Protein AF-A0A317JIW5-F1 (afdb_monomer_lite)

Structure (mmCIF, N/CA/C/O backbone):
data_AF-A0A317JIW5-F1
#
_entry.id   AF-A0A317JIW5-F1
#
loop_
_atom_site.group_PDB
_atom_site.id
_atom_site.type_symbol
_atom_site.label_atom_id
_atom_site.label_alt_id
_atom_site.label_comp_id
_atom_site.label_asym_id
_atom_site.label_entity_id
_atom_site.label_seq_id
_atom_site.pdbx_PDB_ins_code
_atom_site.Cartn_x
_atom_site.Cartn_y
_atom_site.Cartn_z
_atom_site.occupancy
_atom_site.B_iso_or_equiv
_atom_site.auth_seq_id
_atom_site.auth_comp_id
_atom_site.auth_asym_id
_atom_site.auth_atom_id
_atom_site.pdbx_PDB_model_num
ATOM 1 N N . MET A 1 1 ? 3.081 8.476 19.797 1.00 43.31 1 MET A N 1
ATOM 2 C CA . MET A 1 1 ? 2.822 9.806 20.378 1.00 43.31 1 MET A CA 1
ATOM 3 C C . MET A 1 1 ? 1.475 10.256 19.837 1.00 43.31 1 MET A C 1
ATOM 5 O O . MET A 1 1 ? 1.373 10.489 18.643 1.00 43.31 1 MET A O 1
ATOM 9 N N . TYR A 1 2 ? 0.431 10.211 20.663 1.00 56.19 2 TYR A N 1
ATOM 10 C CA . TYR A 1 2 ? -0.899 10.713 20.313 1.00 56.19 2 TYR A CA 1
ATOM 11 C C . TYR A 1 2 ? -0.943 12.172 20.753 1.00 56.19 2 TYR A C 1
ATOM 13 O O . TYR A 1 2 ? -0.775 12.444 21.941 1.00 56.19 2 TYR A O 1
ATOM 21 N N . ILE A 1 3 ? -1.082 13.093 19.804 1.00 72.81 3 ILE A N 1
ATOM 22 C CA . ILE A 1 3 ? -1.334 14.498 20.114 1.00 72.81 3 ILE A CA 1
ATOM 23 C C . ILE A 1 3 ? -2.855 14.643 20.078 1.00 72.81 3 ILE A C 1
ATOM 25 O O . ILE A 1 3 ? -3.438 14.460 19.008 1.00 72.81 3 ILE A O 1
ATOM 29 N N . PRO A 1 4 ? -3.517 14.869 21.224 1.00 80.25 4 PRO A N 1
ATOM 30 C CA . PRO A 1 4 ? -4.951 15.100 21.224 1.00 80.25 4 PRO A CA 1
ATOM 31 C C . PRO A 1 4 ? -5.259 16.359 20.413 1.00 80.25 4 PRO A C 1
ATOM 33 O O . PRO A 1 4 ? -4.516 17.339 20.482 1.00 80.25 4 PRO A O 1
ATOM 36 N N . LEU A 1 5 ? -6.364 16.328 19.664 1.00 84.31 5 LEU A N 1
ATOM 37 C CA . LEU A 1 5 ? -6.893 17.530 19.025 1.00 84.31 5 LEU A CA 1
ATOM 38 C C . LEU A 1 5 ? -7.157 18.588 20.098 1.00 84.31 5 LEU A C 1
ATOM 40 O O . LEU A 1 5 ? -7.674 18.290 21.178 1.00 84.31 5 LEU A O 1
ATOM 44 N N . SER A 1 6 ? -6.823 19.833 19.789 1.00 91.94 6 SER A N 1
ATOM 45 C CA . SER A 1 6 ? -7.197 20.968 20.620 1.00 91.94 6 SER A CA 1
ATOM 46 C C . SER A 1 6 ? -8.722 21.114 20.685 1.00 91.94 6 SER A C 1
ATOM 48 O O . SER A 1 6 ? -9.476 20.631 19.828 1.00 91.94 6 SER A O 1
ATOM 50 N N . ALA A 1 7 ? -9.204 21.834 21.699 1.00 89.06 7 ALA A N 1
ATOM 51 C CA . ALA A 1 7 ? -10.627 22.146 21.821 1.00 89.06 7 ALA A CA 1
ATOM 52 C C . ALA A 1 7 ? -11.162 22.895 20.581 1.00 89.06 7 ALA A C 1
ATOM 54 O O . ALA A 1 7 ? -12.276 22.625 20.133 1.00 89.06 7 ALA A O 1
ATOM 55 N N . GLY A 1 8 ? -10.350 23.779 19.984 1.00 93.44 8 GLY A N 1
ATOM 56 C CA . GLY A 1 8 ? -10.709 24.525 18.774 1.00 93.44 8 GLY A CA 1
ATOM 57 C C . GLY A 1 8 ? -10.847 23.641 17.531 1.00 93.44 8 GLY A C 1
ATOM 58 O O . GLY A 1 8 ? -11.817 23.768 16.783 1.00 93.44 8 GLY A O 1
ATOM 59 N N . GLU A 1 9 ? -9.931 22.690 17.334 1.00 91.81 9 GLU A N 1
ATOM 60 C CA . GLU A 1 9 ? -10.016 21.720 16.231 1.00 91.81 9 GLU A CA 1
ATOM 61 C C . GLU A 1 9 ? -11.232 20.801 16.387 1.00 91.81 9 GLU A C 1
ATOM 63 O O . GLU A 1 9 ? -11.950 20.543 15.420 1.00 91.81 9 GLU A O 1
ATOM 68 N N . THR A 1 10 ? -11.514 20.369 17.618 1.00 91.38 10 THR A N 1
ATOM 69 C CA . THR A 1 10 ? -12.685 19.537 17.929 1.00 91.38 10 THR A CA 1
ATOM 70 C C . THR A 1 10 ? -13.992 20.279 17.632 1.00 91.38 10 THR A C 1
ATOM 72 O O . THR A 1 10 ? -14.891 19.723 16.998 1.00 91.38 10 THR A O 1
ATOM 75 N N . ALA A 1 11 ? -14.092 21.550 18.036 1.00 94.56 11 ALA A N 1
ATOM 76 C CA . ALA A 1 11 ? -15.253 22.390 17.746 1.00 94.56 11 ALA A CA 1
ATOM 77 C C . ALA A 1 11 ? -15.445 22.599 16.235 1.00 94.56 11 ALA A C 1
ATOM 79 O O . ALA A 1 11 ? -16.562 22.482 15.733 1.00 94.56 11 ALA A O 1
ATOM 80 N N . THR A 1 12 ? -14.351 22.829 15.502 1.00 95.50 12 THR A N 1
ATOM 81 C CA . THR A 1 12 ? -14.365 22.992 14.040 1.00 95.50 12 THR A CA 1
ATOM 82 C C . THR A 1 12 ? -14.863 21.727 13.339 1.00 95.50 12 THR A C 1
ATOM 84 O O . THR A 1 12 ? -15.729 21.798 12.466 1.00 95.50 12 THR A O 1
ATOM 87 N N . LEU A 1 13 ? 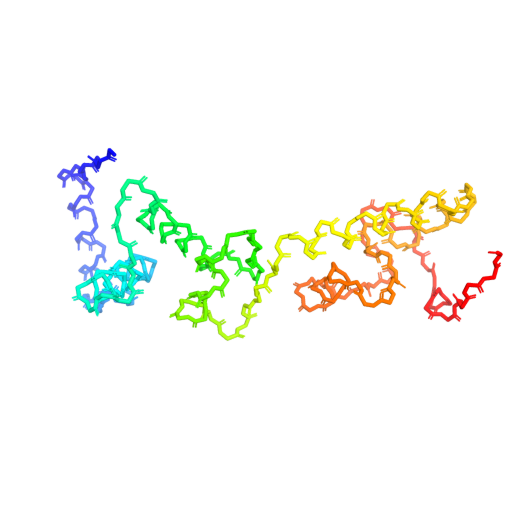-14.363 20.554 13.743 1.00 93.50 13 LEU A N 1
ATOM 88 C CA . LEU A 1 13 ? -14.778 19.274 13.169 1.00 93.50 13 LEU A CA 1
ATOM 89 C C . LEU A 1 13 ? -16.264 18.992 13.428 1.00 93.50 13 LEU A C 1
ATOM 91 O O . LEU A 1 13 ? -16.976 18.569 12.518 1.00 93.50 13 LEU A O 1
ATOM 95 N N . LYS A 1 14 ? -16.739 19.267 14.650 1.00 94.12 14 LYS A N 1
ATOM 96 C CA . LYS A 1 14 ? -18.152 19.118 15.020 1.00 94.12 14 LYS A CA 1
ATOM 97 C C . LYS A 1 14 ? -19.052 20.035 14.195 1.00 94.12 14 LYS A C 1
ATOM 99 O O . LYS A 1 14 ? -20.049 19.563 13.656 1.00 94.12 14 LYS A O 1
ATOM 104 N N . ALA A 1 15 ? -18.684 21.308 14.055 1.00 96.31 15 ALA A N 1
ATOM 105 C CA . ALA A 1 15 ? -19.442 22.264 13.252 1.00 96.31 15 ALA A CA 1
ATOM 106 C C . ALA A 1 15 ? -19.529 21.826 11.781 1.00 96.31 15 ALA A C 1
ATOM 108 O O . ALA A 1 15 ? -20.600 21.893 11.182 1.00 96.31 15 ALA A O 1
ATOM 109 N N . LYS A 1 16 ? -18.429 21.306 11.217 1.00 95.88 16 LYS A N 1
ATOM 110 C CA . LYS A 1 16 ? -18.414 20.755 9.855 1.00 95.88 16 LYS A CA 1
ATOM 111 C C . LYS A 1 16 ? -19.373 19.568 9.706 1.00 95.88 16 LYS A C 1
ATOM 113 O O . LYS A 1 16 ? -20.169 19.543 8.775 1.00 95.88 16 LYS A O 1
ATOM 118 N N . TRP A 1 17 ? -19.327 18.612 10.634 1.00 96.50 17 TRP A N 1
ATOM 119 C CA . TRP A 1 17 ? -20.223 17.451 10.628 1.00 96.50 17 TRP A CA 1
ATOM 120 C C . TRP A 1 17 ? -21.704 17.846 10.729 1.00 96.50 17 TRP A C 1
ATOM 122 O O . TRP A 1 17 ? -22.548 17.294 10.024 1.00 96.50 17 TRP A O 1
ATOM 132 N N . GLU A 1 18 ? -22.027 18.824 11.577 1.00 96.94 18 GLU A N 1
ATOM 133 C CA . GLU A 1 18 ? -23.391 19.346 11.716 1.00 96.94 18 GLU A CA 1
ATOM 134 C C . GLU A 1 18 ? -23.863 20.066 10.446 1.00 96.94 18 GLU A C 1
ATOM 136 O O . GLU A 1 18 ? -24.995 19.844 10.017 1.00 96.94 18 GLU A O 1
ATOM 141 N N . ALA A 1 19 ? -22.997 20.867 9.816 1.00 96.88 19 ALA A N 1
ATOM 142 C CA . ALA A 1 19 ? -23.300 21.578 8.573 1.00 96.88 19 ALA A CA 1
ATOM 143 C C . ALA A 1 19 ? -23.552 20.635 7.382 1.00 96.88 19 ALA A C 1
ATOM 145 O O . ALA A 1 19 ? -24.367 20.947 6.518 1.00 96.88 19 ALA A O 1
ATOM 146 N N . GLU A 1 20 ? -22.905 19.467 7.351 1.00 95.50 20 GLU A N 1
ATOM 147 C CA . GLU A 1 20 ? -23.125 18.422 6.338 1.00 95.50 20 GLU A CA 1
ATOM 148 C C . GLU A 1 20 ? -24.390 17.576 6.597 1.00 95.50 20 GLU A C 1
ATOM 150 O O . GLU A 1 20 ? -24.661 16.623 5.868 1.00 95.50 20 GLU A O 1
ATOM 155 N N . GLY A 1 21 ? -25.185 17.906 7.622 1.00 96.50 21 GLY A N 1
ATOM 156 C CA . GLY A 1 21 ? -26.428 17.196 7.935 1.00 96.50 21 GLY A CA 1
ATOM 157 C C . GLY A 1 21 ? -26.230 15.946 8.791 1.00 96.50 21 GLY A C 1
ATOM 158 O O . GLY A 1 21 ? -27.083 15.063 8.785 1.00 96.50 21 GLY A O 1
ATOM 159 N N . ARG A 1 22 ? -25.128 15.878 9.550 1.00 95.50 22 ARG A N 1
ATOM 160 C CA . ARG A 1 22 ? -24.779 14.751 10.432 1.00 95.50 22 ARG A CA 1
ATOM 161 C C . ARG A 1 22 ? -24.696 13.405 9.693 1.00 95.50 22 ARG A C 1
ATOM 163 O O . ARG A 1 22 ? -25.347 12.444 10.113 1.00 95.50 22 ARG A O 1
ATOM 170 N N . PRO A 1 23 ? -23.897 13.310 8.613 1.00 96.44 23 PRO A N 1
ATOM 171 C CA . PRO A 1 23 ? -23.709 12.054 7.898 1.00 96.44 23 PRO A CA 1
ATOM 172 C C . PRO A 1 23 ? -23.125 10.974 8.816 1.00 96.44 23 PRO A C 1
ATOM 174 O O . PRO A 1 23 ? -22.530 11.268 9.860 1.00 96.44 23 PRO A O 1
ATOM 177 N N . ASP A 1 24 ? -23.273 9.708 8.425 1.00 95.38 24 ASP A N 1
ATOM 178 C CA . ASP A 1 24 ? -22.652 8.615 9.167 1.00 95.38 24 ASP A CA 1
ATOM 179 C C . ASP A 1 24 ? -21.113 8.744 9.176 1.00 95.38 24 ASP A C 1
ATOM 181 O O . ASP A 1 24 ? -20.502 9.441 8.359 1.00 95.38 24 ASP A O 1
ATOM 185 N N . PHE A 1 25 ? -20.456 8.059 10.115 1.00 91.81 25 PHE A N 1
ATOM 186 C CA . PHE A 1 25 ? -19.004 8.168 10.284 1.00 91.81 25 PHE A CA 1
ATOM 187 C C . PHE A 1 25 ? -18.216 7.743 9.037 1.00 91.81 25 PHE A C 1
ATOM 189 O O . PHE A 1 25 ? -17.165 8.313 8.739 1.00 91.81 25 PHE A O 1
ATOM 196 N N . LYS A 1 26 ? -18.723 6.758 8.285 1.00 94.25 26 LYS A N 1
ATOM 197 C CA . LYS A 1 26 ? -18.076 6.272 7.066 1.00 94.25 26 LYS A CA 1
ATOM 198 C C . LYS A 1 26 ? -18.138 7.335 5.975 1.00 94.25 26 LYS A C 1
ATOM 200 O O . LYS A 1 26 ? -17.141 7.511 5.289 1.00 94.25 26 LYS A O 1
ATOM 205 N N . GLN A 1 27 ? -19.260 8.025 5.817 1.00 95.12 27 GLN A N 1
ATOM 206 C CA . GLN A 1 27 ? -19.440 9.094 4.840 1.00 95.12 27 GLN A CA 1
ATOM 207 C C . GLN A 1 27 ? -18.623 10.333 5.214 1.00 95.12 27 GLN A C 1
ATOM 209 O O . GLN A 1 27 ? -17.892 10.854 4.373 1.00 95.12 27 GLN A O 1
ATOM 214 N N . PHE A 1 28 ? -18.684 10.742 6.484 1.00 95.88 28 PHE A N 1
ATOM 215 C CA . PHE A 1 28 ? -18.002 11.932 6.990 1.00 95.88 28 PHE A CA 1
ATOM 216 C C . PHE A 1 28 ? -16.473 11.796 6.996 1.00 95.88 28 PHE A C 1
ATOM 218 O O . PHE A 1 28 ? -15.743 12.704 6.603 1.00 95.88 28 PHE A O 1
ATOM 225 N N . ALA A 1 29 ? -15.972 10.652 7.467 1.00 94.50 29 ALA A N 1
ATOM 226 C CA . ALA A 1 29 ? -14.563 10.446 7.776 1.00 94.50 29 ALA A CA 1
ATOM 227 C C . ALA A 1 29 ? -14.054 9.121 7.192 1.00 94.50 29 ALA A C 1
ATOM 229 O O . ALA A 1 29 ? -13.525 8.267 7.903 1.00 94.50 29 ALA A O 1
ATOM 230 N N . GLN A 1 30 ? -14.182 8.960 5.871 1.00 94.44 30 GLN A N 1
ATOM 231 C CA . GLN A 1 30 ? -13.864 7.723 5.139 1.00 94.44 30 GLN A CA 1
ATOM 232 C C . GLN A 1 30 ? -12.507 7.108 5.509 1.00 94.44 30 GLN A C 1
ATOM 234 O O . GLN A 1 30 ? -12.424 5.905 5.768 1.00 94.44 30 GLN A O 1
ATOM 239 N N . TYR A 1 31 ? -11.450 7.923 5.574 1.00 95.50 31 TYR A N 1
ATOM 240 C CA . TYR A 1 31 ? -10.113 7.444 5.930 1.00 95.50 31 TYR A CA 1
ATOM 241 C C . TYR A 1 31 ? -10.005 7.038 7.406 1.00 95.50 31 TYR A C 1
ATOM 243 O O . TYR A 1 31 ? -9.461 5.979 7.708 1.00 95.50 31 TYR A O 1
ATOM 251 N N . ALA A 1 32 ? -10.583 7.813 8.330 1.00 95.38 32 ALA A N 1
ATOM 252 C CA . ALA A 1 32 ? -10.603 7.451 9.749 1.00 95.38 32 ALA A CA 1
ATOM 253 C C . ALA A 1 32 ? -11.397 6.156 9.983 1.00 95.38 32 ALA A C 1
ATOM 255 O O . ALA A 1 32 ? -10.958 5.285 10.732 1.00 95.38 32 ALA A O 1
ATOM 256 N N . ASN A 1 33 ? -12.518 5.987 9.279 1.00 96.06 33 ASN A N 1
ATOM 257 C CA . ASN A 1 33 ? -13.281 4.746 9.260 1.00 96.06 33 ASN A CA 1
ATOM 258 C C . ASN A 1 33 ? -12.457 3.569 8.713 1.00 96.06 33 ASN A C 1
ATOM 260 O O . ASN A 1 33 ? -12.503 2.478 9.276 1.00 96.06 33 ASN A O 1
ATOM 264 N N . TYR A 1 34 ? -11.667 3.775 7.655 1.00 96.44 34 TYR A N 1
ATOM 265 C CA . TYR A 1 34 ? -10.744 2.757 7.152 1.00 96.44 34 TYR A CA 1
ATOM 266 C C . TYR A 1 34 ? -9.697 2.358 8.208 1.00 96.44 34 TYR A C 1
ATOM 268 O O . TYR A 1 34 ? -9.577 1.173 8.515 1.00 96.44 34 TYR A O 1
ATOM 276 N N . CYS A 1 35 ? -9.003 3.320 8.826 1.00 96.75 35 CYS A N 1
ATOM 277 C CA . CYS A 1 35 ? -8.030 3.044 9.892 1.00 96.75 35 CYS A CA 1
ATOM 278 C C . CYS A 1 35 ? -8.676 2.322 11.086 1.00 96.75 35 CYS A C 1
ATOM 280 O O . CYS A 1 35 ? -8.117 1.368 11.625 1.00 96.75 35 CYS A O 1
ATOM 282 N N . GLY A 1 36 ? -9.892 2.729 11.464 1.00 95.94 36 GLY A N 1
ATOM 283 C CA . GLY A 1 36 ? -10.675 2.067 12.505 1.00 95.94 36 GLY A CA 1
ATOM 284 C C . GLY A 1 36 ? -10.980 0.607 12.169 1.00 95.94 36 GLY A C 1
ATOM 285 O O . GLY A 1 36 ? -10.785 -0.265 13.012 1.00 95.94 36 GLY A O 1
ATOM 286 N N . ARG A 1 37 ? -11.383 0.312 10.926 1.00 95.88 37 ARG A N 1
ATOM 287 C CA . ARG A 1 37 ? -11.605 -1.066 10.451 1.00 95.88 37 ARG A CA 1
ATOM 288 C C . ARG A 1 37 ? -10.330 -1.907 10.486 1.00 95.88 37 ARG A C 1
ATOM 290 O O . ARG A 1 37 ? -10.394 -3.061 10.900 1.00 95.88 37 ARG A O 1
ATOM 297 N N . VAL A 1 38 ? -9.196 -1.336 10.075 1.00 96.44 38 VAL A N 1
ATOM 298 C CA . VAL A 1 38 ? -7.886 -2.003 10.121 1.00 96.44 38 VAL A CA 1
ATOM 299 C C . VAL A 1 38 ? -7.546 -2.416 11.555 1.00 96.44 38 VAL A C 1
ATOM 301 O O . VAL A 1 38 ? -7.263 -3.588 11.807 1.00 96.44 38 VAL A O 1
ATOM 304 N N . PHE A 1 39 ? -7.655 -1.491 12.513 1.00 96.50 39 PHE A N 1
ATOM 305 C CA . PHE A 1 39 ? -7.408 -1.805 13.921 1.00 96.50 39 PHE A CA 1
ATOM 306 C C . PHE A 1 39 ? -8.428 -2.777 14.512 1.00 96.50 39 PHE A C 1
ATOM 308 O O . PHE A 1 39 ? -8.036 -3.680 15.246 1.00 96.50 39 PHE A O 1
ATOM 315 N N . ALA A 1 40 ? -9.716 -2.631 14.193 1.00 95.81 40 ALA A N 1
ATOM 316 C CA . ALA A 1 40 ? -10.750 -3.535 14.684 1.00 95.81 40 ALA A CA 1
ATOM 317 C C . ALA A 1 40 ? -10.467 -4.983 14.258 1.00 95.81 40 ALA A C 1
ATOM 319 O O . ALA A 1 40 ? -10.440 -5.877 15.101 1.00 95.81 40 ALA A O 1
ATOM 320 N N . LEU A 1 41 ? -10.173 -5.206 12.974 1.00 94.94 41 LEU A N 1
ATOM 321 C CA . LEU A 1 41 ? -9.811 -6.527 12.455 1.00 94.94 41 LEU A CA 1
ATOM 322 C C . LEU A 1 41 ? -8.515 -7.057 13.076 1.00 94.94 41 LEU A C 1
ATOM 324 O O . LEU A 1 41 ? -8.444 -8.237 13.411 1.00 94.94 41 LEU A O 1
ATOM 328 N N . TYR A 1 42 ? -7.516 -6.198 13.283 1.00 95.12 42 TYR A N 1
ATOM 329 C CA . TYR A 1 42 ? -6.285 -6.582 13.969 1.00 95.12 42 TYR A CA 1
ATOM 330 C C . TYR A 1 42 ? -6.549 -7.073 15.392 1.00 95.12 42 TYR A C 1
ATOM 332 O O . TYR A 1 42 ? -6.138 -8.177 15.739 1.00 95.12 42 TYR A O 1
ATOM 340 N N . PHE A 1 43 ? -7.255 -6.290 16.211 1.00 95.19 43 PHE A N 1
ATOM 341 C CA . PHE A 1 43 ? -7.528 -6.674 17.594 1.00 95.19 43 PHE A CA 1
ATOM 342 C C . PHE A 1 43 ? -8.402 -7.925 17.679 1.00 95.19 43 PHE A C 1
ATOM 344 O O . PHE A 1 43 ? -8.121 -8.773 18.519 1.00 95.19 43 PHE A O 1
ATOM 351 N N . LEU A 1 44 ? -9.379 -8.092 16.781 1.00 95.69 44 LEU A N 1
ATOM 352 C CA . LEU A 1 44 ? -10.143 -9.338 16.661 1.00 95.69 44 LEU A CA 1
ATOM 353 C C . LEU A 1 44 ? -9.246 -10.531 16.301 1.00 95.69 44 LEU A C 1
ATOM 355 O O . LEU A 1 44 ? -9.381 -11.603 16.882 1.00 95.69 44 LEU A O 1
ATOM 359 N N . GLY A 1 45 ? -8.302 -10.355 15.375 1.00 93.94 45 GLY A N 1
ATOM 360 C CA . GLY A 1 45 ? -7.336 -11.393 15.016 1.00 93.94 45 GLY A CA 1
ATOM 361 C C . GLY A 1 45 ? -6.408 -11.763 16.174 1.00 93.94 45 GLY A C 1
ATOM 362 O O . GLY A 1 45 ? -6.106 -12.939 16.369 1.00 93.94 45 GLY A O 1
ATOM 363 N N . VAL A 1 46 ? -5.988 -10.780 16.975 1.00 94.00 46 VAL A N 1
ATOM 364 C CA . VAL A 1 46 ? -5.176 -11.009 18.178 1.00 94.00 46 VAL A CA 1
ATOM 365 C C . VAL A 1 46 ? -5.973 -11.767 19.238 1.00 94.00 46 VAL A C 1
ATOM 367 O O . VAL A 1 46 ? -5.478 -12.758 19.769 1.00 94.00 46 VAL A O 1
ATOM 370 N N . THR A 1 47 ? -7.205 -11.345 19.537 1.00 95.25 47 THR A N 1
ATOM 371 C CA . THR A 1 47 ? -8.039 -12.008 20.554 1.00 95.25 47 THR A CA 1
ATOM 372 C C . THR A 1 47 ? -8.470 -13.410 20.132 1.00 95.25 47 THR A C 1
ATOM 374 O O . THR A 1 47 ? -8.580 -14.287 20.983 1.00 95.25 47 THR A O 1
ATOM 377 N N . ALA A 1 48 ? -8.646 -13.650 18.831 1.00 94.50 48 ALA A N 1
ATOM 378 C CA . ALA A 1 48 ? -8.919 -14.971 18.270 1.00 94.50 48 ALA A CA 1
ATOM 379 C C . ALA A 1 48 ? -7.673 -15.876 18.163 1.00 94.50 48 ALA A C 1
ATOM 381 O O . ALA A 1 48 ? -7.795 -17.027 17.751 1.00 94.50 48 ALA A O 1
ATOM 382 N N . GLY A 1 49 ? -6.472 -15.378 18.485 1.00 91.81 49 GLY A N 1
ATOM 383 C CA . GLY A 1 49 ? -5.221 -16.136 18.364 1.00 91.81 49 GLY A CA 1
ATOM 384 C C . GLY A 1 49 ? -4.730 -16.348 16.925 1.00 91.81 49 GLY A C 1
ATOM 385 O O . GLY A 1 49 ? -3.809 -17.130 16.705 1.00 91.81 49 GLY A O 1
ATOM 386 N N . LEU A 1 50 ? -5.315 -15.649 15.946 1.00 90.38 50 LEU A N 1
ATOM 387 C CA . LEU A 1 50 ? -4.929 -15.697 14.530 1.00 90.38 50 LEU A CA 1
ATOM 388 C C . LEU A 1 50 ? -3.726 -14.794 14.225 1.00 90.38 50 LEU A C 1
ATOM 390 O O . LEU A 1 50 ? -2.947 -15.075 13.318 1.00 90.38 50 LEU A O 1
ATOM 394 N N . VAL A 1 51 ? -3.564 -13.714 14.994 1.00 90.56 51 VAL A N 1
ATOM 395 C CA . VAL A 1 51 ? -2.435 -12.785 14.884 1.00 90.56 51 VAL A CA 1
ATOM 396 C C . VAL A 1 51 ? -1.548 -12.924 16.113 1.00 90.56 51 VAL A C 1
ATOM 398 O O . VAL A 1 51 ? -1.943 -12.602 17.234 1.00 90.56 51 VAL A O 1
ATOM 401 N N . LEU A 1 52 ? -0.319 -13.388 15.896 1.00 88.62 52 LEU A N 1
ATOM 402 C CA . LEU A 1 52 ? 0.661 -13.562 16.962 1.00 88.62 52 LEU A CA 1
ATOM 403 C C . LEU A 1 52 ? 1.194 -12.210 17.431 1.00 88.62 52 LEU A C 1
ATOM 405 O O . LEU A 1 52 ? 1.694 -11.421 16.634 1.00 88.62 52 LEU A O 1
ATOM 409 N N . THR A 1 53 ? 1.161 -11.977 18.740 1.00 85.62 53 THR A N 1
ATOM 410 C CA . THR A 1 53 ? 1.739 -10.784 19.367 1.00 85.62 53 THR A CA 1
ATOM 411 C C . THR A 1 53 ? 2.883 -11.183 20.296 1.00 85.62 53 THR A C 1
ATOM 413 O O . THR A 1 53 ? 2.854 -12.235 20.932 1.00 85.62 53 THR A O 1
ATOM 416 N N . GLY A 1 54 ? 3.946 -10.379 20.353 1.00 81.00 54 GLY A N 1
ATOM 417 C CA . GLY A 1 54 ? 5.065 -10.623 21.266 1.00 81.00 54 GLY A CA 1
ATOM 418 C C . GLY A 1 54 ? 6.346 -9.906 20.854 1.00 81.00 54 GLY A C 1
ATOM 419 O O . GLY A 1 54 ? 6.413 -9.274 19.807 1.00 81.00 54 GLY A O 1
ATOM 420 N N . LYS A 1 55 ? 7.419 -10.035 21.646 1.00 78.25 55 LYS A N 1
ATOM 421 C CA . LYS A 1 55 ? 8.698 -9.339 21.373 1.00 78.25 55 LYS A CA 1
ATOM 422 C C . LYS A 1 55 ? 9.297 -9.654 19.994 1.00 78.25 55 LYS A C 1
ATOM 424 O O . LYS A 1 55 ? 9.990 -8.814 19.429 1.00 78.25 55 LYS A O 1
ATOM 429 N N . LYS A 1 56 ? 9.038 -10.856 19.466 1.00 80.50 56 LYS A N 1
ATOM 430 C CA . LYS A 1 56 ? 9.501 -11.307 18.142 1.00 80.50 56 LYS A CA 1
ATOM 431 C C . LYS A 1 56 ? 8.562 -10.908 16.996 1.00 80.50 56 LYS A C 1
ATOM 433 O O . LYS A 1 56 ? 8.990 -10.926 15.850 1.00 80.50 56 LYS A O 1
ATOM 438 N N . HIS A 1 57 ? 7.316 -10.546 17.300 1.00 80.75 57 HIS A N 1
ATOM 439 C CA . HIS A 1 57 ? 6.259 -10.280 16.327 1.00 80.75 57 HIS A CA 1
ATOM 440 C C . HIS A 1 57 ? 5.753 -8.849 16.518 1.00 80.75 57 HIS A C 1
ATOM 442 O O . HIS A 1 57 ? 4.949 -8.570 17.407 1.00 80.75 57 HIS A O 1
ATOM 448 N N . LYS A 1 58 ? 6.253 -7.923 15.693 1.00 86.12 58 LYS A N 1
ATOM 449 C CA . LYS A 1 58 ? 5.896 -6.496 15.742 1.00 86.12 58 LYS A CA 1
ATOM 450 C C . LYS A 1 58 ? 4.636 -6.195 14.917 1.00 86.12 58 LYS A C 1
ATOM 452 O O . LYS A 1 58 ? 4.536 -5.133 14.312 1.00 86.12 58 LYS A O 1
ATOM 457 N N . THR A 1 59 ? 3.642 -7.080 14.984 1.00 87.56 59 THR A N 1
ATOM 458 C CA . THR A 1 59 ? 2.436 -7.071 14.136 1.00 87.56 59 THR A CA 1
ATOM 459 C C . THR A 1 59 ? 1.592 -5.805 14.261 1.00 87.56 59 THR A C 1
ATOM 461 O O . THR A 1 59 ? 0.869 -5.459 13.333 1.00 87.56 59 THR A O 1
ATOM 464 N N . LEU A 1 60 ? 1.697 -5.073 15.378 1.00 90.25 60 LEU A N 1
ATOM 465 C CA . LEU A 1 60 ? 1.060 -3.761 15.530 1.00 90.25 60 LEU A CA 1
ATOM 466 C C . LEU A 1 60 ? 1.698 -2.689 14.630 1.00 90.25 60 LEU A C 1
ATOM 468 O O . LEU A 1 60 ? 1.015 -1.789 14.158 1.00 90.25 60 LEU A O 1
ATOM 472 N N . ILE A 1 61 ? 3.009 -2.748 14.408 1.00 89.50 61 ILE A N 1
ATOM 473 C CA . ILE A 1 61 ? 3.680 -1.835 13.475 1.00 89.50 61 ILE A CA 1
ATOM 474 C C . ILE A 1 61 ? 3.351 -2.257 12.043 1.00 89.50 61 ILE A C 1
ATOM 476 O O . ILE A 1 61 ? 3.044 -1.404 11.213 1.00 89.50 61 ILE A O 1
ATOM 480 N N . ASP A 1 62 ? 3.335 -3.565 11.788 1.00 92.00 62 ASP A N 1
ATOM 481 C CA . ASP A 1 62 ? 3.025 -4.119 10.470 1.00 92.00 62 ASP A CA 1
ATOM 482 C C . ASP A 1 62 ? 1.584 -3.759 10.050 1.00 92.00 62 ASP A C 1
ATOM 484 O O . ASP A 1 62 ? 1.353 -3.283 8.942 1.00 92.00 62 ASP A O 1
ATOM 488 N N . ILE A 1 63 ? 0.599 -3.836 10.956 1.00 94.56 63 ILE A N 1
ATOM 489 C CA . ILE A 1 63 ? -0.778 -3.443 10.619 1.00 94.56 63 ILE A CA 1
ATOM 490 C C . ILE A 1 63 ? -0.912 -1.945 10.300 1.00 94.56 63 ILE A C 1
ATOM 492 O O . ILE A 1 63 ? -1.661 -1.572 9.397 1.00 94.56 63 ILE A O 1
ATOM 496 N N . VAL A 1 64 ? -0.160 -1.073 10.981 1.00 93.75 64 VAL A N 1
ATOM 497 C CA . VAL A 1 64 ? -0.189 0.377 10.714 1.00 93.75 64 VAL A CA 1
ATOM 498 C C . VAL A 1 64 ? 0.279 0.685 9.290 1.00 93.75 64 VAL A C 1
ATOM 500 O O . VAL A 1 64 ? -0.148 1.682 8.711 1.00 93.75 64 VAL A O 1
ATOM 503 N N . TYR A 1 65 ? 1.083 -0.186 8.678 1.00 94.00 65 TYR A N 1
ATOM 504 C CA . TYR A 1 65 ? 1.492 -0.033 7.286 1.00 94.00 65 TYR A CA 1
ATOM 505 C C . TYR A 1 65 ? 0.313 -0.168 6.302 1.00 94.00 65 TYR A C 1
ATOM 507 O O . TYR A 1 65 ? 0.304 0.469 5.247 1.00 94.00 65 TYR A O 1
ATOM 515 N N . PHE A 1 66 ? -0.753 -0.894 6.658 1.00 96.69 66 PHE A N 1
ATOM 516 C CA . PHE A 1 66 ? -1.972 -0.943 5.844 1.00 96.69 66 PHE A CA 1
ATOM 517 C C . PHE A 1 66 ? -2.751 0.376 5.817 1.00 96.69 66 PHE A C 1
ATOM 519 O O . PHE A 1 66 ? -3.622 0.532 4.961 1.00 96.69 66 PHE A O 1
ATOM 526 N N . HIS A 1 67 ? -2.426 1.363 6.660 1.00 96.00 67 HIS A N 1
ATOM 527 C CA . HIS A 1 67 ? -2.985 2.715 6.537 1.00 96.00 67 HIS A CA 1
ATOM 528 C C . HIS A 1 67 ? -2.602 3.409 5.223 1.00 96.00 67 HIS A C 1
ATOM 530 O O . HIS A 1 67 ? -3.305 4.317 4.793 1.00 96.00 67 HIS A O 1
ATOM 536 N N . TYR A 1 68 ? -1.550 2.956 4.536 1.00 95.19 68 TYR A N 1
ATOM 537 C CA . TYR A 1 68 ? -1.193 3.476 3.216 1.00 95.19 68 TYR A CA 1
ATOM 538 C C . TYR A 1 68 ? -2.052 2.911 2.079 1.00 95.19 68 TYR A C 1
ATOM 540 O O . TYR A 1 68 ? -2.113 3.528 1.015 1.00 95.19 68 TYR A O 1
ATOM 548 N N . LEU A 1 69 ? -2.734 1.772 2.281 1.00 95.81 69 LEU A N 1
ATOM 549 C CA . LEU A 1 69 ? -3.489 1.105 1.216 1.00 95.81 69 LEU A CA 1
ATOM 550 C C . LEU A 1 69 ? -4.480 2.025 0.501 1.00 95.81 69 LEU A C 1
ATOM 552 O O . LEU A 1 69 ? -4.462 2.011 -0.722 1.00 95.81 69 LEU A O 1
ATOM 556 N N . PRO A 1 70 ? -5.305 2.859 1.163 1.00 95.75 70 PRO A N 1
ATOM 557 C CA . PRO A 1 70 ? -6.294 3.676 0.462 1.00 95.75 70 PRO A CA 1
ATOM 558 C C . PRO A 1 70 ? -5.710 4.573 -0.636 1.00 95.75 70 PRO A C 1
ATOM 560 O O . PRO A 1 70 ? -6.416 4.886 -1.593 1.00 95.75 70 PRO A O 1
ATOM 563 N N . PHE A 1 71 ? -4.430 4.935 -0.539 1.00 95.31 71 PHE A N 1
ATOM 564 C CA . PHE A 1 71 ? -3.772 5.905 -1.415 1.00 95.31 71 PHE A CA 1
ATOM 565 C C . PHE A 1 71 ? -2.932 5.282 -2.530 1.00 95.31 71 PHE A C 1
ATOM 567 O O . PHE A 1 71 ? -2.371 6.011 -3.345 1.00 95.31 71 PHE A O 1
ATOM 574 N N . VAL A 1 72 ? -2.821 3.953 -2.579 1.00 95.31 72 VAL A N 1
ATOM 575 C CA . VAL A 1 72 ? -1.991 3.265 -3.573 1.00 95.31 72 VAL A CA 1
ATOM 576 C C . VAL A 1 72 ? -2.831 2.386 -4.489 1.00 95.31 72 VAL A C 1
ATOM 578 O O . VAL A 1 72 ? -3.894 1.897 -4.115 1.00 95.31 72 VAL A O 1
ATOM 581 N N . GLN A 1 73 ? -2.344 2.175 -5.706 1.00 96.06 73 GLN A N 1
ATOM 582 C CA . GLN A 1 73 ? -2.863 1.145 -6.615 1.00 96.06 73 GLN A CA 1
ATOM 583 C C . GLN A 1 73 ? -2.111 -0.179 -6.444 1.00 96.06 73 GLN A C 1
ATOM 585 O O . GLN A 1 73 ? -2.673 -1.269 -6.542 1.00 96.06 73 GLN A O 1
ATOM 590 N N . ILE A 1 74 ? -0.825 -0.064 -6.122 1.00 96.31 74 ILE A N 1
ATOM 591 C CA . ILE A 1 74 ? 0.107 -1.168 -5.965 1.00 96.31 74 ILE A CA 1
ATOM 592 C C . ILE A 1 74 ? 0.669 -1.106 -4.552 1.00 96.31 74 ILE A C 1
ATOM 594 O O . ILE A 1 74 ? 1.210 -0.082 -4.136 1.00 96.31 74 ILE A O 1
ATOM 598 N N . PHE A 1 75 ? 0.582 -2.215 -3.830 1.00 96.69 75 PHE A N 1
ATOM 599 C CA . PHE A 1 75 ? 1.172 -2.367 -2.511 1.00 96.69 75 PHE A CA 1
ATOM 600 C C . PHE A 1 75 ? 2.319 -3.373 -2.585 1.00 96.69 75 PHE A C 1
ATOM 602 O O . PHE A 1 75 ? 2.106 -4.565 -2.797 1.00 96.69 75 PHE A O 1
ATOM 609 N N . CYS A 1 76 ? 3.551 -2.895 -2.430 1.00 96.19 76 CYS A N 1
ATOM 610 C CA . CYS A 1 76 ? 4.737 -3.741 -2.467 1.00 96.19 76 CYS A CA 1
ATOM 611 C C . CYS A 1 76 ? 5.271 -3.966 -1.055 1.00 96.19 76 CYS A C 1
ATOM 613 O O . CYS A 1 76 ? 5.548 -3.011 -0.331 1.00 96.19 76 CYS A O 1
ATOM 615 N N . SER A 1 77 ? 5.483 -5.224 -0.675 1.00 96.00 77 SER A N 1
ATOM 616 C CA . SER A 1 77 ? 6.148 -5.539 0.587 1.00 96.00 77 SER A CA 1
ATOM 617 C C . SER A 1 77 ? 6.941 -6.837 0.519 1.00 96.00 77 SER A C 1
ATOM 619 O O . SER A 1 77 ? 6.563 -7.770 -0.182 1.00 96.00 77 SER A O 1
ATOM 621 N N . GLY A 1 78 ? 8.049 -6.892 1.259 1.00 95.56 78 GLY A N 1
ATOM 622 C CA . GLY A 1 78 ? 8.801 -8.121 1.534 1.00 95.56 78 GLY A CA 1
ATOM 623 C C . GLY A 1 78 ? 8.422 -8.779 2.863 1.00 95.56 78 GLY A C 1
ATOM 624 O O . GLY A 1 78 ? 9.100 -9.713 3.284 1.00 95.56 78 GLY A O 1
ATOM 625 N N . ASP A 1 79 ? 7.380 -8.283 3.536 1.00 93.75 79 ASP A N 1
ATOM 626 C CA . ASP A 1 79 ? 6.915 -8.818 4.813 1.00 93.75 79 ASP A CA 1
ATOM 627 C C . ASP A 1 79 ? 5.809 -9.867 4.620 1.00 93.7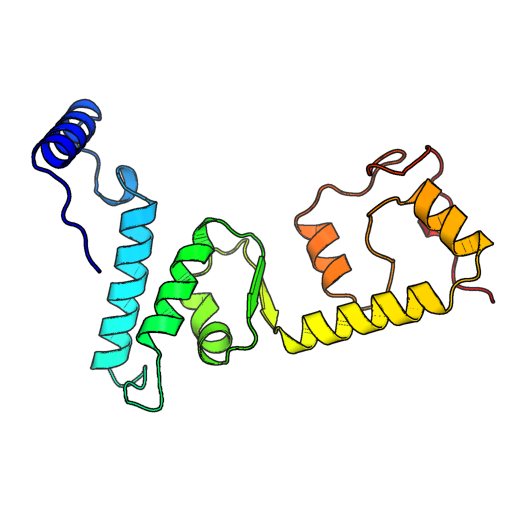5 79 ASP A C 1
ATOM 629 O O . ASP A 1 79 ? 4.804 -9.621 3.944 1.00 93.75 79 ASP A O 1
ATOM 633 N N . LYS A 1 80 ? 5.986 -11.046 5.230 1.00 93.12 80 LYS A N 1
ATOM 634 C CA . LYS A 1 80 ? 5.017 -12.148 5.140 1.00 93.12 80 LYS A CA 1
ATOM 635 C C . LYS A 1 80 ? 3.672 -11.778 5.764 1.00 93.12 80 LYS A C 1
ATOM 637 O O . LYS A 1 80 ? 2.650 -12.141 5.198 1.00 93.12 80 LYS A O 1
ATOM 642 N N . PHE A 1 81 ? 3.659 -11.016 6.859 1.00 93.19 81 PHE A N 1
ATOM 643 C CA . PHE A 1 81 ? 2.428 -10.534 7.477 1.00 93.19 81 PHE A CA 1
ATOM 644 C C . PHE A 1 81 ? 1.609 -9.723 6.474 1.00 93.19 81 PHE A C 1
ATOM 646 O O . PHE A 1 81 ? 0.426 -9.995 6.288 1.00 93.19 81 PHE A O 1
ATOM 653 N N . HIS A 1 82 ? 2.243 -8.794 5.756 1.00 95.56 82 HIS A N 1
ATOM 654 C CA . HIS A 1 82 ? 1.544 -8.022 4.734 1.00 95.56 82 HIS A CA 1
ATOM 655 C C . HIS A 1 82 ? 1.011 -8.894 3.603 1.00 95.56 82 HIS A C 1
ATOM 657 O O . HIS A 1 82 ? -0.142 -8.745 3.215 1.00 95.56 82 HIS A O 1
ATOM 663 N N . ARG A 1 83 ? 1.833 -9.811 3.084 1.00 95.94 83 ARG A N 1
ATOM 664 C CA . ARG A 1 83 ? 1.430 -10.716 2.001 1.00 95.94 83 ARG A CA 1
ATOM 665 C C . ARG A 1 83 ? 0.219 -11.561 2.390 1.00 95.94 83 ARG A C 1
ATOM 667 O O . ARG A 1 83 ? -0.702 -11.699 1.595 1.00 95.94 83 ARG A O 1
ATOM 674 N N . ASP A 1 84 ? 0.235 -12.103 3.601 1.00 93.81 84 ASP A N 1
ATOM 675 C CA . ASP A 1 84 ? -0.761 -13.070 4.056 1.00 93.81 84 ASP A CA 1
ATOM 676 C C . ASP A 1 84 ? -2.075 -12.389 4.501 1.00 93.81 84 ASP A C 1
ATOM 678 O O . ASP A 1 84 ? -3.108 -13.051 4.567 1.00 93.81 84 ASP A O 1
ATOM 682 N N . HIS A 1 85 ? -2.060 -11.076 4.780 1.00 93.94 85 HIS A N 1
ATOM 683 C CA . HIS A 1 85 ? -3.232 -10.332 5.271 1.00 93.94 85 HIS A CA 1
ATOM 684 C C . HIS A 1 85 ? -3.736 -9.224 4.334 1.00 93.94 85 HIS A C 1
ATOM 686 O O . HIS A 1 85 ? -4.798 -8.657 4.588 1.00 93.94 85 HIS A O 1
ATOM 692 N N . PHE A 1 86 ? -3.010 -8.895 3.261 1.00 96.06 86 PHE A N 1
ATOM 693 C CA . PHE A 1 86 ? -3.344 -7.798 2.344 1.00 96.06 86 PHE A CA 1
ATOM 694 C C . PHE A 1 86 ? -4.793 -7.849 1.843 1.00 96.06 86 PHE A C 1
A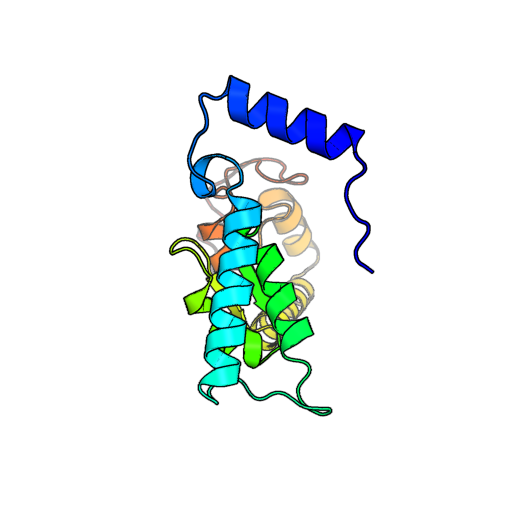TOM 696 O O . PHE A 1 86 ? -5.474 -6.822 1.827 1.00 96.06 86 PHE A O 1
ATOM 703 N N . HIS A 1 87 ? -5.290 -9.032 1.476 1.00 94.81 87 HIS A N 1
ATOM 704 C CA . HIS A 1 87 ? -6.615 -9.195 0.870 1.00 94.81 87 HIS A CA 1
ATOM 705 C C . HIS A 1 87 ? -7.775 -8.845 1.807 1.00 94.81 87 HIS A C 1
ATOM 707 O O . HIS A 1 87 ? -8.859 -8.547 1.321 1.00 94.81 87 HIS A O 1
ATOM 713 N N . TYR A 1 88 ? -7.568 -8.834 3.127 1.00 94.38 88 TYR A N 1
ATOM 714 C CA . TYR A 1 88 ? -8.607 -8.427 4.080 1.00 94.38 88 TYR A CA 1
ATOM 715 C C . TYR A 1 88 ? -8.845 -6.911 4.101 1.00 94.38 88 TYR A C 1
ATOM 717 O O . TYR A 1 88 ? -9.902 -6.454 4.542 1.00 94.38 88 TYR A O 1
ATOM 725 N N . PHE A 1 89 ? -7.865 -6.128 3.643 1.00 94.81 89 PHE A N 1
ATOM 726 C CA . PHE A 1 89 ? -7.885 -4.665 3.709 1.00 94.81 89 PHE A CA 1
ATOM 727 C C . PHE A 1 89 ? -7.919 -4.002 2.331 1.00 94.81 89 PHE A C 1
ATOM 729 O O . PHE A 1 89 ? -8.365 -2.859 2.210 1.00 94.81 89 PHE A O 1
ATOM 736 N N . ALA A 1 90 ? -7.450 -4.707 1.302 1.00 95.62 90 ALA A N 1
ATOM 737 C CA . ALA A 1 90 ? -7.359 -4.203 -0.056 1.00 95.62 90 ALA A CA 1
ATOM 738 C C . ALA A 1 90 ? -8.730 -4.003 -0.716 1.00 95.62 90 ALA A C 1
ATOM 740 O O . ALA A 1 90 ? -9.685 -4.744 -0.485 1.00 95.62 90 ALA A O 1
ATOM 741 N N . ARG A 1 91 ? -8.798 -3.009 -1.600 1.00 94.69 91 ARG A N 1
ATOM 742 C CA . ARG A 1 91 ? -9.860 -2.882 -2.600 1.00 94.69 91 ARG A CA 1
ATOM 743 C C . ARG A 1 91 ? -9.607 -3.846 -3.763 1.00 94.69 91 ARG A C 1
ATOM 745 O O . ARG A 1 91 ? -8.473 -4.242 -4.024 1.00 94.69 91 ARG A O 1
ATOM 752 N N . GLU A 1 92 ? -10.658 -4.164 -4.511 1.00 93.44 92 GLU A N 1
ATOM 753 C CA . GLU A 1 92 ? -10.612 -5.106 -5.642 1.00 93.44 92 GLU A CA 1
ATOM 754 C C . GLU A 1 92 ? -9.670 -4.663 -6.779 1.00 93.44 92 GLU A C 1
ATOM 756 O O . GLU A 1 92 ? -9.058 -5.492 -7.469 1.00 93.44 92 GLU A O 1
ATOM 761 N N . ASP A 1 93 ? -9.527 -3.346 -6.959 1.00 94.44 93 ASP A N 1
ATOM 762 C CA . ASP A 1 93 ? -8.688 -2.730 -7.986 1.00 94.44 93 ASP A CA 1
ATOM 763 C C . ASP A 1 93 ? -7.197 -2.740 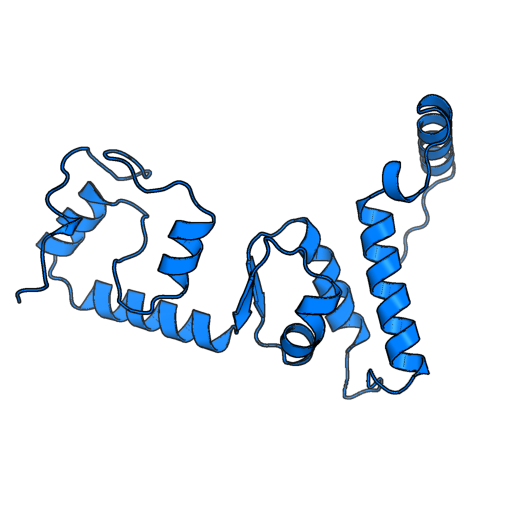-7.636 1.00 94.44 93 ASP A C 1
ATOM 765 O O . ASP A 1 93 ? -6.373 -2.521 -8.521 1.00 94.44 93 ASP A O 1
ATOM 769 N N . GLN A 1 94 ? -6.828 -3.046 -6.391 1.00 96.19 94 GLN A N 1
ATOM 770 C CA . GLN A 1 94 ? -5.447 -2.992 -5.916 1.00 96.19 94 GLN A CA 1
ATOM 771 C C . GLN A 1 94 ? -4.693 -4.297 -6.152 1.00 96.19 94 GLN A C 1
ATOM 773 O O . GLN A 1 94 ? -5.276 -5.383 -6.229 1.00 96.19 94 GLN A O 1
ATOM 778 N N . ARG A 1 95 ? -3.365 -4.215 -6.246 1.00 96.62 95 ARG A N 1
ATOM 779 C CA . ARG A 1 95 ? -2.502 -5.395 -6.393 1.00 96.62 95 ARG A CA 1
ATOM 780 C C . ARG A 1 95 ? -1.379 -5.410 -5.372 1.00 96.62 95 ARG A C 1
ATOM 782 O O . ARG A 1 95 ? -0.766 -4.386 -5.080 1.00 96.62 95 ARG A O 1
ATOM 789 N N . PHE A 1 96 ? -1.112 -6.604 -4.853 1.00 97.31 96 PHE A N 1
ATOM 790 C CA . PHE A 1 96 ? 0.036 -6.870 -4.002 1.00 97.31 96 PHE A CA 1
ATOM 791 C C . PHE A 1 96 ? 1.216 -7.338 -4.852 1.00 97.31 96 PHE A C 1
ATOM 793 O O . PHE A 1 96 ? 1.064 -8.237 -5.678 1.00 97.31 96 PHE A O 1
ATOM 800 N N . ILE A 1 97 ? 2.397 -6.775 -4.611 1.00 97.25 97 ILE A N 1
ATOM 801 C CA . ILE A 1 97 ? 3.649 -7.239 -5.210 1.00 97.25 97 ILE A CA 1
ATOM 802 C C . ILE A 1 97 ? 4.579 -7.722 -4.107 1.00 97.25 97 ILE A C 1
ATOM 804 O O . ILE A 1 97 ? 4.891 -7.000 -3.157 1.00 97.25 97 ILE A O 1
ATOM 808 N N . TRP A 1 98 ? 5.074 -8.948 -4.263 1.00 97.56 98 TRP A N 1
ATOM 809 C CA . TRP A 1 98 ? 6.096 -9.472 -3.373 1.00 97.56 98 TRP A CA 1
ATOM 810 C C . TRP A 1 98 ? 7.433 -8.776 -3.634 1.00 97.56 98 TRP A C 1
ATOM 812 O O . TRP A 1 98 ? 7.962 -8.825 -4.744 1.00 97.56 98 TRP A O 1
ATOM 822 N N . GLY A 1 99 ? 7.995 -8.140 -2.607 1.00 97.00 99 GLY A N 1
ATOM 823 C CA . GLY A 1 99 ? 9.206 -7.321 -2.713 1.00 97.00 99 GLY A CA 1
ATOM 824 C C . GLY A 1 99 ? 10.393 -8.032 -3.379 1.00 97.00 99 GLY A C 1
ATOM 825 O O . GLY A 1 99 ? 11.017 -7.446 -4.264 1.00 97.00 99 GLY A O 1
ATOM 826 N N . PRO A 1 100 ? 10.702 -9.295 -3.027 1.00 96.38 100 PRO A N 1
ATOM 827 C CA . PRO A 1 100 ? 11.707 -10.088 -3.732 1.00 96.38 100 PRO A CA 1
ATOM 828 C C . PRO A 1 100 ? 11.452 -10.247 -5.236 1.00 96.38 100 PRO A C 1
ATOM 830 O O . PRO A 1 100 ? 12.405 -10.147 -6.005 1.00 96.38 100 PRO A O 1
ATOM 833 N N . ASN A 1 101 ? 10.196 -10.420 -5.663 1.00 95.56 101 ASN A N 1
ATOM 834 C CA . ASN A 1 101 ? 9.857 -10.543 -7.084 1.00 95.56 101 ASN A CA 1
ATOM 835 C C . ASN A 1 101 ? 10.100 -9.218 -7.814 1.00 95.56 101 ASN A C 1
ATOM 837 O O . ASN A 1 101 ? 10.723 -9.215 -8.870 1.00 95.56 101 ASN A O 1
ATOM 841 N N . LEU A 1 102 ? 9.691 -8.088 -7.220 1.00 95.62 102 LEU A N 1
ATOM 842 C CA . LEU A 1 102 ? 9.966 -6.765 -7.790 1.00 95.62 102 LEU A CA 1
ATOM 843 C C . LEU A 1 102 ? 11.470 -6.495 -7.885 1.00 95.62 102 LEU A C 1
ATOM 845 O O . LEU A 1 102 ? 11.956 -5.979 -8.886 1.00 95.62 102 LEU A O 1
ATOM 849 N N . LYS A 1 103 ? 12.230 -6.858 -6.848 1.00 96.12 103 LYS A N 1
ATOM 850 C CA . LYS A 1 103 ? 13.685 -6.686 -6.843 1.00 96.12 103 LYS A CA 1
ATOM 851 C C . LYS A 1 103 ? 14.349 -7.490 -7.958 1.00 96.12 103 LYS A C 1
ATOM 853 O O . LYS A 1 103 ? 15.311 -7.005 -8.546 1.00 96.12 103 LYS A O 1
ATOM 858 N N . GLU A 1 104 ? 13.874 -8.703 -8.218 1.00 95.81 104 GLU A N 1
ATOM 859 C CA . GLU A 1 104 ? 14.405 -9.544 -9.287 1.00 95.81 104 GLU A CA 1
ATOM 860 C C . GLU A 1 104 ? 14.060 -8.991 -10.672 1.00 95.81 104 GLU A C 1
ATOM 862 O O . GLU A 1 104 ? 14.949 -8.834 -11.504 1.00 95.81 104 GLU A O 1
ATOM 867 N N . ASP A 1 105 ? 12.813 -8.573 -10.877 1.00 95.25 105 ASP A N 1
ATOM 868 C CA . ASP A 1 105 ? 12.367 -7.912 -12.106 1.00 95.25 105 ASP A CA 1
ATOM 869 C C . ASP A 1 105 ? 13.202 -6.655 -12.420 1.00 95.25 105 ASP A C 1
ATOM 871 O O . ASP A 1 105 ? 13.737 -6.498 -13.518 1.00 95.25 105 ASP A O 1
ATOM 875 N N . LEU A 1 106 ? 13.450 -5.801 -11.421 1.00 94.06 106 LEU A N 1
ATOM 876 C CA . LEU A 1 106 ? 14.300 -4.618 -11.590 1.00 94.06 106 LEU A CA 1
ATOM 877 C C . LEU A 1 106 ? 15.747 -4.968 -11.974 1.00 94.06 106 LEU A C 1
ATOM 879 O O . LEU A 1 106 ? 16.364 -4.244 -12.759 1.00 94.06 106 LEU A O 1
ATOM 883 N N . LYS A 1 107 ? 16.311 -6.071 -11.464 1.00 94.88 107 LYS A N 1
ATOM 884 C CA . LYS A 1 107 ? 17.644 -6.524 -11.899 1.00 94.88 107 LYS A CA 1
ATOM 885 C C . LYS A 1 107 ? 17.635 -6.967 -13.355 1.00 94.88 107 LYS A C 1
ATOM 887 O O . LYS A 1 107 ? 18.579 -6.640 -14.069 1.00 94.88 107 LYS A O 1
ATOM 892 N N . GLN A 1 108 ? 16.600 -7.686 -13.788 1.00 93.56 108 GLN A N 1
ATOM 893 C CA . GLN A 1 108 ? 16.459 -8.125 -15.177 1.00 93.56 108 GLN A CA 1
ATOM 894 C C . GLN A 1 108 ? 16.354 -6.923 -16.119 1.00 93.56 108 GLN A C 1
ATOM 896 O O . GLN A 1 108 ? 17.070 -6.865 -17.117 1.00 93.56 108 GLN A O 1
ATOM 901 N N . ILE A 1 109 ? 15.571 -5.907 -15.741 1.00 91.50 109 ILE A N 1
ATOM 902 C CA . ILE A 1 109 ? 15.476 -4.625 -16.455 1.00 91.50 109 ILE A CA 1
ATOM 903 C C . ILE A 1 109 ? 16.854 -3.964 -16.582 1.00 91.50 109 ILE A C 1
ATOM 905 O O . ILE A 1 109 ? 17.249 -3.541 -17.670 1.00 91.50 109 ILE A O 1
ATOM 909 N N . VAL A 1 110 ? 17.620 -3.898 -15.490 1.00 91.88 110 VAL A N 1
ATOM 910 C CA . VAL A 1 110 ? 18.973 -3.319 -15.503 1.00 91.88 110 VAL A CA 1
ATOM 911 C C . VAL A 1 110 ? 19.933 -4.140 -16.366 1.00 91.88 110 VAL A C 1
ATOM 913 O O . VAL A 1 110 ? 20.729 -3.554 -17.100 1.00 91.88 110 VAL A O 1
ATOM 916 N N . ALA A 1 111 ? 19.886 -5.470 -16.285 1.00 92.19 111 ALA A N 1
ATOM 917 C CA . ALA A 1 111 ? 20.740 -6.360 -17.065 1.00 92.19 111 ALA A CA 1
ATOM 918 C C . ALA A 1 111 ? 20.460 -6.223 -18.566 1.00 92.19 111 ALA A C 1
ATOM 920 O O . ALA A 1 111 ? 21.392 -5.996 -19.335 1.00 92.19 111 ALA A O 1
ATOM 921 N N . TYR A 1 112 ? 19.185 -6.241 -18.956 1.00 90.00 112 TYR A N 1
ATOM 922 C CA . TYR A 1 112 ? 18.757 -6.006 -20.332 1.00 90.00 112 TYR A CA 1
ATOM 923 C C . TYR A 1 112 ? 19.203 -4.632 -20.835 1.00 90.00 112 TYR A C 1
ATOM 925 O O . TYR A 1 112 ? 19.826 -4.504 -21.885 1.00 90.00 112 TYR A O 1
ATOM 933 N N . ARG A 1 113 ? 18.988 -3.574 -20.045 1.00 87.19 113 ARG A N 1
ATOM 934 C CA . ARG A 1 113 ? 19.429 -2.231 -20.440 1.00 87.19 113 ARG A CA 1
ATOM 935 C C . ARG A 1 113 ? 20.947 -2.143 -20.619 1.00 87.19 113 ARG A C 1
ATOM 937 O O . ARG A 1 113 ? 21.413 -1.338 -21.419 1.00 87.19 113 ARG A O 1
ATOM 944 N N . LYS A 1 114 ? 21.728 -2.932 -19.876 1.00 90.19 114 LYS A N 1
ATOM 945 C CA . LYS A 1 114 ? 23.190 -2.996 -20.016 1.00 90.19 114 LYS A CA 1
ATOM 946 C C . LYS A 1 114 ? 23.647 -3.808 -21.227 1.00 90.19 114 LYS A C 1
ATOM 948 O O . LYS A 1 114 ? 24.723 -3.505 -21.732 1.00 90.19 114 LYS A O 1
ATOM 953 N N . SER A 1 115 ? 22.878 -4.805 -21.671 1.00 90.44 115 SER A N 1
ATOM 954 C CA . SER A 1 115 ? 23.222 -5.604 -22.854 1.00 90.44 115 SER A CA 1
ATOM 955 C C . SER A 1 115 ? 22.969 -4.861 -24.165 1.00 90.44 115 SER A C 1
ATOM 957 O O . SER A 1 115 ? 23.612 -5.166 -25.162 1.00 90.44 115 SER A O 1
ATOM 959 N N . LEU A 1 116 ? 22.073 -3.868 -24.172 1.00 88.00 116 LEU A N 1
ATOM 960 C CA . LEU A 1 116 ? 21.818 -3.035 -25.348 1.00 88.00 116 LEU A CA 1
ATOM 961 C C . LEU A 1 116 ? 23.048 -2.205 -25.742 1.00 88.00 116 LEU A C 1
ATOM 963 O O . LEU A 1 116 ? 23.697 -1.559 -24.903 1.00 88.00 116 LEU A O 1
ATOM 967 N N . CYS A 1 117 ? 23.323 -2.140 -27.046 1.00 91.56 117 CYS A N 1
ATOM 968 C CA . CYS A 1 117 ? 24.375 -1.276 -27.562 1.00 91.56 117 CYS A CA 1
ATOM 969 C C . CYS A 1 117 ? 24.027 0.210 -27.327 1.00 91.56 117 CYS A C 1
ATOM 971 O O . CYS A 1 117 ? 22.937 0.578 -26.873 1.00 91.56 117 CYS A O 1
ATOM 973 N N . ARG A 1 118 ? 24.986 1.117 -27.551 1.00 88.12 118 ARG A N 1
ATOM 974 C CA . ARG A 1 118 ? 24.738 2.556 -27.342 1.00 88.12 118 ARG A CA 1
ATOM 975 C C . ARG A 1 118 ? 23.635 3.084 -28.267 1.00 88.12 118 ARG A C 1
ATOM 977 O O . ARG A 1 118 ? 22.836 3.899 -27.815 1.00 88.12 118 ARG A O 1
ATOM 984 N N . GLU A 1 119 ? 23.603 2.631 -29.515 1.00 87.44 119 GLU A N 1
ATOM 985 C CA . GLU A 1 119 ? 22.630 3.078 -30.517 1.00 87.44 119 GLU A CA 1
ATOM 986 C C . GLU A 1 119 ? 21.210 2.652 -30.135 1.00 87.44 119 GLU A C 1
ATOM 988 O O . GLU A 1 119 ? 20.331 3.507 -30.042 1.00 87.44 119 GLU A O 1
ATOM 993 N N . ASP A 1 120 ? 21.017 1.386 -29.760 1.00 85.50 120 ASP A N 1
ATOM 994 C CA . ASP A 1 120 ? 19.716 0.863 -29.325 1.00 85.50 120 ASP A CA 1
ATOM 995 C C . ASP A 1 120 ? 19.202 1.550 -28.062 1.00 85.50 120 ASP A C 1
ATOM 997 O O . ASP A 1 120 ? 18.017 1.863 -27.954 1.00 85.50 120 ASP A O 1
ATOM 1001 N N . ARG A 1 121 ? 20.090 1.845 -27.103 1.00 83.69 121 ARG A N 1
ATOM 1002 C CA . ARG A 1 121 ? 19.713 2.599 -25.897 1.00 83.69 121 ARG A CA 1
ATOM 1003 C C . ARG A 1 121 ? 19.228 4.002 -26.233 1.00 83.69 121 ARG A C 1
ATOM 1005 O O . ARG A 1 121 ? 18.233 4.445 -25.672 1.00 83.69 121 ARG A O 1
ATOM 1012 N N . LEU A 1 122 ? 19.925 4.697 -27.133 1.00 83.88 122 LEU A N 1
ATOM 1013 C CA . LEU A 1 122 ? 19.533 6.039 -27.562 1.00 83.88 122 LEU A CA 1
ATOM 1014 C C . LEU A 1 122 ? 18.227 6.014 -28.357 1.00 83.88 122 LEU A C 1
ATOM 1016 O O . LEU A 1 122 ? 17.409 6.912 -28.177 1.00 83.88 122 LEU A O 1
ATOM 1020 N N . LYS A 1 123 ? 18.023 5.000 -29.207 1.00 82.94 123 LYS A N 1
ATOM 1021 C CA . LYS A 1 123 ? 16.761 4.787 -29.923 1.00 82.94 123 LYS A CA 1
ATOM 1022 C C . LYS A 1 123 ? 15.613 4.569 -28.936 1.00 82.94 123 LYS A C 1
ATOM 1024 O O . LYS A 1 123 ? 14.631 5.300 -28.979 1.00 82.94 123 LYS A O 1
ATOM 1029 N N . TYR A 1 124 ? 15.786 3.659 -27.979 1.00 80.56 124 TYR A N 1
ATOM 1030 C CA . TYR A 1 124 ? 14.793 3.383 -26.942 1.00 80.56 124 TYR A CA 1
ATOM 1031 C C . TYR A 1 124 ? 14.452 4.632 -26.117 1.00 80.56 124 TYR A C 1
ATOM 1033 O O . TYR A 1 124 ? 13.282 4.976 -25.967 1.00 80.56 124 TYR A O 1
ATOM 1041 N N . ASP A 1 125 ? 15.466 5.340 -25.607 1.00 80.50 125 ASP A N 1
ATOM 1042 C CA . ASP A 1 125 ? 15.267 6.542 -24.788 1.00 80.50 125 ASP A CA 1
ATOM 1043 C C . ASP A 1 125 ? 14.541 7.651 -25.583 1.00 80.50 125 ASP A C 1
ATOM 1045 O O . ASP A 1 125 ? 13.762 8.405 -24.997 1.00 80.50 125 ASP A O 1
ATOM 1049 N N . LYS A 1 126 ? 14.767 7.741 -26.905 1.00 78.94 126 LYS A N 1
ATOM 1050 C CA . LYS A 1 126 ? 14.082 8.682 -27.807 1.00 78.94 126 LYS A CA 1
ATOM 1051 C C . LYS A 1 126 ? 12.657 8.272 -28.153 1.00 78.94 126 LYS A C 1
ATOM 1053 O O . LYS A 1 126 ? 11.834 9.155 -28.345 1.00 78.94 126 LYS A O 1
ATOM 1058 N N . GLU A 1 127 ? 12.362 6.987 -28.293 1.00 76.44 127 GLU A N 1
ATOM 1059 C CA . GLU A 1 127 ? 11.043 6.531 -28.747 1.00 76.44 127 GLU A CA 1
ATOM 1060 C C . GLU A 1 127 ? 10.095 6.303 -27.566 1.00 76.44 127 GLU A C 1
ATOM 1062 O O . GLU A 1 127 ? 8.968 6.789 -27.561 1.00 76.44 127 GLU A O 1
ATOM 1067 N N . LEU A 1 128 ? 10.568 5.634 -26.515 1.00 75.38 128 LEU A N 1
ATOM 1068 C CA . LEU A 1 128 ? 9.748 5.175 -25.390 1.00 75.38 128 LEU A CA 1
ATOM 1069 C C . LEU A 1 128 ? 9.952 5.993 -24.111 1.00 75.38 128 LEU A C 1
ATOM 1071 O O . LEU A 1 128 ? 9.171 5.890 -23.163 1.00 75.38 128 LEU A O 1
ATOM 1075 N N . GLY A 1 129 ? 10.985 6.832 -24.067 1.00 79.69 129 GLY A N 1
ATOM 1076 C CA . GLY A 1 129 ? 11.264 7.705 -22.935 1.00 79.69 129 GLY A CA 1
ATOM 1077 C C . GLY A 1 129 ? 11.425 6.946 -21.617 1.00 79.69 129 GLY A C 1
ATOM 1078 O O . GLY A 1 129 ? 12.407 6.240 -21.413 1.00 79.69 129 GLY A O 1
ATOM 1079 N N . SER A 1 130 ? 10.485 7.142 -20.687 1.00 76.56 130 SER A N 1
ATOM 1080 C CA . SER A 1 130 ? 10.485 6.485 -19.367 1.00 76.56 130 SER A CA 1
ATOM 1081 C C . SER A 1 130 ? 9.642 5.207 -19.311 1.00 76.56 130 SER A C 1
ATOM 1083 O O . SER A 1 130 ? 9.490 4.643 -18.230 1.00 76.56 130 SER A O 1
ATOM 1085 N N . TYR A 1 131 ? 9.076 4.765 -20.434 1.00 82.31 131 TYR A N 1
ATOM 1086 C CA . TYR A 1 131 ? 8.266 3.553 -20.483 1.00 82.31 131 TYR A CA 1
ATOM 1087 C C . TYR A 1 131 ? 9.119 2.306 -20.173 1.00 82.31 131 TYR A C 1
ATOM 1089 O O . TYR A 1 131 ? 10.268 2.230 -20.631 1.00 82.31 131 TYR A O 1
ATOM 1097 N N . PRO A 1 132 ? 8.606 1.330 -19.398 1.00 83.56 132 PRO A N 1
ATOM 1098 C CA . PRO A 1 132 ? 9.363 0.133 -19.044 1.00 83.56 132 PRO A CA 1
ATOM 1099 C C . PRO A 1 132 ? 9.690 -0.723 -20.271 1.00 83.56 132 PRO A C 1
ATOM 1101 O O . PRO A 1 132 ? 8.896 -0.821 -21.204 1.00 83.56 132 PRO A O 1
ATOM 1104 N N . HIS A 1 133 ? 10.861 -1.370 -20.255 1.00 81.31 133 HIS A N 1
ATOM 1105 C CA . HIS A 1 133 ? 11.274 -2.277 -21.329 1.00 81.31 133 HIS A CA 1
ATOM 1106 C C . HIS A 1 133 ? 10.286 -3.446 -21.482 1.00 81.31 133 HIS A C 1
ATOM 1108 O O . HIS A 1 133 ? 9.774 -3.972 -20.492 1.00 81.31 133 HIS A O 1
ATOM 1114 N N . PHE A 1 134 ? 10.066 -3.892 -22.725 1.00 80.00 134 PHE A N 1
ATOM 1115 C CA . PHE A 1 134 ? 9.166 -5.000 -23.076 1.00 80.00 134 PHE A CA 1
ATOM 1116 C C . PHE A 1 134 ? 9.752 -6.377 -22.732 1.00 80.00 134 PHE A C 1
ATOM 1118 O O . PHE A 1 134 ? 9.894 -7.250 -23.585 1.00 80.00 134 PHE A O 1
ATOM 1125 N N . LEU A 1 135 ? 10.101 -6.582 -21.466 1.00 84.06 135 LEU A N 1
ATOM 1126 C CA . LEU A 1 135 ? 10.545 -7.876 -20.972 1.00 84.06 135 LEU A CA 1
ATOM 1127 C C . LEU A 1 135 ? 9.344 -8.800 -20.753 1.00 84.06 135 LEU A C 1
ATOM 1129 O O . LEU A 1 135 ? 8.307 -8.395 -20.216 1.00 84.06 135 LEU A O 1
ATOM 1133 N N . LEU A 1 136 ? 9.484 -10.052 -21.190 1.00 79.25 136 LEU A N 1
ATOM 1134 C CA . LEU A 1 136 ? 8.503 -11.098 -20.921 1.00 79.25 136 LEU A CA 1
ATOM 1135 C C . LEU A 1 136 ? 8.466 -11.374 -19.412 1.00 79.25 136 LEU A C 1
ATOM 1137 O O . LEU A 1 136 ? 9.515 -11.462 -18.781 1.00 79.25 136 LEU A O 1
ATOM 1141 N N . ASN A 1 137 ? 7.268 -11.533 -18.846 1.00 85.31 137 ASN A N 1
ATOM 1142 C CA . ASN A 1 137 ? 7.044 -11.782 -17.415 1.00 85.31 137 ASN A CA 1
AT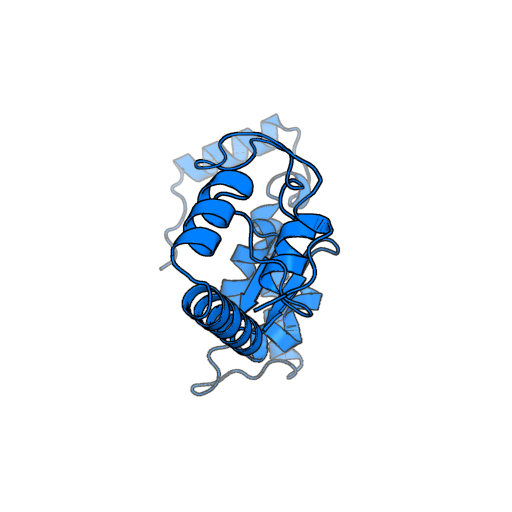OM 1143 C C . ASN A 1 137 ? 7.535 -10.664 -16.474 1.00 85.31 137 ASN A C 1
ATOM 1145 O O . ASN A 1 137 ? 7.761 -10.917 -15.290 1.00 85.31 137 ASN A O 1
ATOM 1149 N N . SER A 1 138 ? 7.685 -9.431 -16.971 1.00 92.25 138 SER A N 1
ATOM 1150 C CA . SER A 1 138 ? 8.043 -8.301 -16.115 1.00 92.25 138 SER A CA 1
ATOM 1151 C C . SER A 1 138 ? 6.843 -7.777 -15.331 1.00 92.25 138 SER A C 1
ATOM 1153 O O . SER A 1 138 ? 5.885 -7.254 -15.906 1.00 92.25 138 SER A O 1
ATOM 1155 N N . VAL A 1 139 ? 6.933 -7.853 -14.002 1.00 93.62 139 VAL A N 1
ATOM 1156 C CA . VAL A 1 139 ? 5.916 -7.299 -13.098 1.00 93.62 139 VAL A CA 1
ATOM 1157 C C . VAL A 1 139 ? 5.842 -5.775 -13.234 1.00 93.62 139 VAL A C 1
ATOM 1159 O O . VAL A 1 139 ? 4.748 -5.218 -13.231 1.00 93.62 139 VAL A O 1
ATOM 1162 N N . THR A 1 140 ? 6.972 -5.080 -13.406 1.00 92.75 140 THR A N 1
ATOM 1163 C CA . THR A 1 140 ? 6.981 -3.627 -13.646 1.00 92.75 140 THR A CA 1
ATOM 1164 C C . THR A 1 140 ? 6.168 -3.275 -14.886 1.00 92.75 140 THR A C 1
ATOM 1166 O O . THR A 1 140 ? 5.363 -2.344 -14.844 1.00 92.75 140 THR A O 1
ATOM 1169 N N . ARG A 1 141 ? 6.339 -4.032 -15.976 1.00 89.56 141 ARG A N 1
ATOM 1170 C CA . ARG A 1 141 ? 5.576 -3.825 -17.209 1.00 89.56 141 ARG A CA 1
ATOM 1171 C C . ARG A 1 141 ? 4.083 -4.081 -17.004 1.00 89.56 141 ARG A C 1
ATOM 1173 O O . ARG A 1 141 ? 3.288 -3.209 -17.335 1.00 89.56 141 ARG A O 1
ATOM 1180 N N . GLU A 1 142 ? 3.712 -5.233 -16.447 1.00 91.12 142 GLU A N 1
ATOM 1181 C CA . GLU A 1 142 ? 2.305 -5.606 -16.219 1.00 91.12 142 GLU A CA 1
ATOM 1182 C C . GLU A 1 142 ? 1.567 -4.532 -15.405 1.00 91.12 142 GLU A C 1
ATOM 1184 O O . GLU A 1 142 ? 0.460 -4.107 -15.735 1.00 91.12 142 GLU A O 1
ATOM 1189 N N . MET A 1 143 ? 2.210 -4.048 -14.344 1.00 92.88 143 MET A N 1
ATOM 1190 C CA . MET A 1 143 ? 1.627 -3.047 -13.459 1.00 92.88 143 MET A CA 1
ATOM 1191 C C . MET A 1 143 ? 1.551 -1.671 -14.122 1.00 92.88 143 MET A C 1
ATOM 1193 O O . MET A 1 143 ? 0.576 -0.947 -13.913 1.00 92.88 143 MET A O 1
ATOM 1197 N N . TRP A 1 144 ? 2.541 -1.314 -14.945 1.00 90.19 144 TRP A N 1
ATOM 1198 C CA . TRP A 1 144 ? 2.506 -0.085 -15.732 1.00 90.19 144 TRP A CA 1
ATOM 1199 C C . TRP A 1 144 ? 1.357 -0.102 -16.741 1.00 90.19 144 TRP A C 1
ATOM 1201 O O . TRP A 1 144 ? 0.577 0.842 -16.784 1.00 90.19 144 TRP A O 1
ATOM 1211 N N . GLU A 1 145 ? 1.204 -1.181 -17.509 1.00 88.12 145 GLU A N 1
ATOM 1212 C CA . GLU A 1 145 ? 0.115 -1.332 -18.486 1.00 88.12 145 GLU A CA 1
ATOM 1213 C C . GLU A 1 145 ? -1.267 -1.258 -17.822 1.00 88.12 145 GLU A C 1
ATOM 1215 O O . GLU A 1 145 ? -2.219 -0.747 -18.409 1.00 88.12 145 GLU A O 1
ATOM 1220 N N . ARG A 1 146 ? -1.374 -1.739 -16.580 1.00 90.75 146 ARG A N 1
ATOM 1221 C CA . ARG A 1 146 ? -2.626 -1.754 -15.826 1.00 90.75 146 ARG A CA 1
ATOM 1222 C C . ARG A 1 146 ? -3.000 -0.409 -15.205 1.00 90.75 146 ARG A C 1
ATOM 1224 O O . ARG A 1 146 ? -4.177 -0.058 -15.194 1.00 90.75 146 ARG A O 1
ATOM 1231 N N . TYR A 1 147 ? -2.037 0.289 -14.607 1.00 91.88 147 TYR A N 1
ATOM 1232 C CA . TYR A 1 147 ? -2.314 1.448 -13.746 1.00 91.88 147 TYR A CA 1
ATOM 1233 C C . TYR A 1 147 ? -1.821 2.776 -14.304 1.00 91.88 147 TYR A C 1
ATOM 1235 O O . TYR A 1 147 ? -2.301 3.833 -13.888 1.00 91.88 147 TYR A O 1
ATOM 1243 N N . CYS A 1 148 ? -0.855 2.750 -15.216 1.00 86.88 148 CYS A N 1
ATOM 1244 C CA . CYS A 1 148 ? -0.387 3.941 -15.898 1.00 86.88 148 CYS A CA 1
ATOM 1245 C C . CYS A 1 148 ? -1.137 4.110 -17.218 1.00 86.88 148 CYS A C 1
ATOM 1247 O O . CYS A 1 148 ? -1.765 3.193 -17.744 1.00 86.88 148 CYS A O 1
ATOM 1249 N N . ARG A 1 149 ? -1.091 5.327 -17.760 1.00 79.88 149 ARG A N 1
ATOM 1250 C CA . ARG A 1 149 ? -1.648 5.572 -19.090 1.00 79.88 149 ARG A CA 1
ATOM 1251 C C . ARG A 1 149 ? -0.882 4.715 -20.108 1.00 79.88 149 ARG A C 1
ATOM 1253 O O . ARG A 1 149 ? 0.352 4.689 -20.023 1.00 79.88 149 ARG A O 1
ATOM 1260 N N . PRO A 1 150 ? -1.579 4.057 -21.055 1.00 75.38 150 PRO A N 1
ATOM 1261 C CA . PRO A 1 150 ? -0.923 3.371 -22.156 1.00 75.38 150 PRO A CA 1
ATOM 1262 C C . PRO A 1 150 ? 0.056 4.311 -22.847 1.00 75.38 150 PRO A C 1
ATOM 1264 O O . PRO A 1 150 ? -0.204 5.514 -22.957 1.00 75.38 150 PRO A O 1
ATOM 1267 N N . TRP A 1 151 ? 1.181 3.765 -23.302 1.00 73.25 151 TRP A N 1
ATOM 1268 C CA . TRP A 1 151 ? 2.093 4.551 -24.114 1.00 73.25 151 TRP A CA 1
ATOM 1269 C C . TRP A 1 151 ? 1.379 5.004 -25.387 1.00 73.25 151 TRP A C 1
ATOM 1271 O O . TRP A 1 151 ? 0.745 4.208 -26.078 1.00 73.25 151 TRP A O 1
ATOM 1281 N N . THR A 1 152 ? 1.503 6.285 -25.700 1.00 71.25 152 THR A N 1
ATOM 1282 C CA . THR A 1 152 ? 1.167 6.840 -27.011 1.00 71.25 152 THR A CA 1
ATOM 1283 C C . THR A 1 152 ? 2.437 7.394 -27.649 1.00 71.25 152 THR A C 1
ATOM 1285 O O . THR A 1 152 ? 3.362 7.770 -26.916 1.00 71.25 152 THR A O 1
ATOM 1288 N N . PRO A 1 153 ? 2.507 7.527 -28.985 1.00 69.44 153 PRO A N 1
ATOM 1289 C CA . PRO A 1 153 ? 3.583 8.277 -29.616 1.00 69.44 153 PRO A CA 1
ATOM 1290 C C . PRO A 1 153 ? 3.771 9.623 -28.912 1.00 69.44 153 PRO A C 1
ATOM 1292 O O . PRO A 1 153 ? 2.792 10.267 -28.528 1.00 69.44 153 PRO A O 1
ATOM 1295 N N . VAL A 1 154 ? 5.028 10.027 -28.706 1.00 65.38 154 VAL A N 1
ATOM 1296 C CA . VAL A 1 154 ? 5.401 11.260 -27.983 1.00 65.38 154 VAL A CA 1
ATOM 1297 C C . VAL A 1 154 ? 5.079 11.263 -26.474 1.00 65.38 154 VAL A C 1
ATOM 1299 O O . VAL A 1 154 ? 5.266 12.281 -25.810 1.00 65.38 154 VAL A O 1
ATOM 1302 N N . SER A 1 155 ? 4.619 10.147 -25.896 1.00 61.91 155 SER A N 1
ATOM 1303 C CA . SER A 1 155 ? 4.406 10.047 -24.448 1.00 61.91 155 SER A CA 1
ATOM 1304 C C . SER A 1 155 ? 5.710 9.758 -23.701 1.00 61.91 155 SER A C 1
ATOM 1306 O O . SER A 1 155 ? 6.499 8.892 -24.076 1.00 61.91 155 SER A O 1
ATOM 1308 N N . GLY A 1 156 ? 5.931 10.498 -22.615 1.00 62.06 156 GLY A N 1
ATOM 1309 C CA . GLY A 1 156 ? 7.137 10.418 -21.795 1.00 62.06 156 GLY A CA 1
ATOM 1310 C C . GLY A 1 156 ? 8.077 11.601 -22.019 1.00 62.06 156 GLY A C 1
ATOM 1311 O O . GLY A 1 156 ? 8.252 12.086 -23.130 1.00 62.06 156 GLY A O 1
ATOM 1312 N N . ASN A 1 157 ? 8.731 12.045 -20.945 1.00 63.97 157 ASN A N 1
ATOM 1313 C CA . ASN A 1 157 ? 9.508 13.295 -20.901 1.00 63.97 157 ASN A CA 1
ATOM 1314 C C . ASN A 1 157 ? 10.718 13.348 -21.858 1.00 63.97 157 ASN A C 1
ATOM 1316 O O . ASN A 1 157 ? 11.403 14.364 -21.921 1.00 63.97 157 ASN A O 1
ATOM 1320 N N . ARG A 1 158 ? 11.025 12.244 -22.546 1.00 62.53 158 ARG A N 1
ATOM 1321 C CA . ARG A 1 158 ? 12.160 12.098 -23.468 1.00 62.53 158 ARG A CA 1
ATOM 1322 C C . ARG A 1 158 ? 11.748 11.620 -24.864 1.00 62.53 158 ARG A C 1
ATOM 1324 O O . ARG A 1 158 ? 12.619 11.505 -25.719 1.00 62.53 158 ARG A O 1
ATOM 1331 N N . ALA A 1 159 ? 10.459 11.347 -25.087 1.00 60.91 159 ALA A N 1
ATOM 1332 C CA . ALA A 1 159 ? 9.989 10.801 -26.350 1.00 60.91 159 ALA A CA 1
ATOM 1333 C C . ALA A 1 159 ? 9.936 11.891 -27.435 1.00 60.91 159 ALA A C 1
ATOM 1335 O O . ALA A 1 159 ? 9.207 12.874 -27.305 1.00 60.91 159 ALA A O 1
ATOM 1336 N N . ILE A 1 160 ? 10.700 11.721 -28.513 1.00 57.59 160 ILE A N 1
ATOM 1337 C CA . ILE A 1 160 ? 10.716 12.595 -29.691 1.00 57.59 160 ILE A CA 1
ATOM 1338 C C . ILE A 1 160 ? 9.977 11.810 -30.787 1.00 57.59 160 ILE A C 1
ATOM 1340 O O . ILE A 1 160 ? 10.484 10.809 -31.269 1.00 57.59 160 ILE A O 1
ATOM 1344 N N . GLY A 1 161 ? 8.726 12.179 -31.075 1.00 53.34 161 GLY A N 1
ATOM 1345 C CA . GLY A 1 161 ? 7.692 11.290 -31.637 1.00 53.34 161 GLY A CA 1
ATOM 1346 C C . GLY A 1 161 ? 7.941 10.531 -32.962 1.00 53.34 161 GLY A C 1
ATOM 1347 O O . GLY A 1 161 ? 8.716 10.973 -33.807 1.00 53.34 161 GLY A O 1
ATOM 1348 N N . LYS A 1 162 ? 7.093 9.486 -33.145 1.00 52.41 162 LYS A N 1
ATOM 1349 C CA . LYS A 1 162 ? 6.908 8.459 -34.227 1.00 52.41 162 LYS A CA 1
ATOM 1350 C C . LYS A 1 162 ? 7.759 7.174 -34.066 1.00 52.41 162 LYS A C 1
ATOM 1352 O O . LYS A 1 162 ? 8.883 7.293 -33.612 1.00 52.41 162 LYS A O 1
ATOM 1357 N N . SER A 1 163 ? 7.323 5.937 -34.383 1.00 50.25 163 SER A N 1
ATOM 1358 C CA . SER A 1 163 ? 6.113 5.341 -35.021 1.00 50.25 163 SER A CA 1
ATOM 1359 C C . SER A 1 163 ? 5.907 3.864 -34.591 1.00 50.25 163 SER A C 1
ATOM 1361 O O . SER A 1 163 ? 6.826 3.248 -34.060 1.00 50.25 163 SER A O 1
ATOM 1363 N N . ASP A 1 164 ? 4.725 3.292 -34.877 1.00 50.56 164 ASP A N 1
ATOM 1364 C CA . ASP A 1 164 ? 4.185 1.953 -34.517 1.00 50.56 164 ASP A CA 1
ATOM 1365 C C . ASP A 1 164 ? 5.052 0.702 -34.825 1.00 50.56 164 ASP A C 1
ATOM 1367 O O . ASP A 1 164 ? 4.666 -0.426 -34.522 1.00 50.56 164 ASP A O 1
ATOM 1371 N N . GLU A 1 165 ? 6.242 0.873 -35.395 1.00 49.34 165 GLU A N 1
ATOM 1372 C CA . GLU A 1 165 ? 7.161 -0.206 -35.782 1.00 49.34 165 GLU A CA 1
ATOM 1373 C C . GLU A 1 165 ? 7.841 -0.890 -34.584 1.00 49.34 165 GLU A C 1
ATOM 1375 O O . GLU A 1 165 ? 8.168 -2.079 -34.650 1.00 49.34 165 GLU A O 1
ATOM 1380 N N . PHE A 1 166 ? 8.034 -0.174 -33.469 1.00 52.34 166 PHE A N 1
ATOM 1381 C CA . PHE A 1 166 ? 8.840 -0.661 -32.342 1.00 52.34 166 PHE A CA 1
ATOM 1382 C C . PHE A 1 166 ? 8.217 -1.860 -31.611 1.00 52.34 166 PHE A C 1
ATOM 1384 O O . PHE A 1 166 ? 8.932 -2.715 -31.094 1.00 52.34 166 PHE A O 1
ATOM 1391 N N . LEU A 1 167 ? 6.884 -1.978 -31.619 1.00 49.75 167 LEU A N 1
ATOM 1392 C CA . LEU A 1 167 ? 6.175 -3.108 -31.003 1.00 49.75 167 LEU A CA 1
ATOM 1393 C C . LEU A 1 167 ? 6.349 -4.426 -31.783 1.00 49.75 167 LEU A C 1
ATOM 1395 O O . LEU A 1 167 ? 6.001 -5.488 -31.269 1.00 49.75 167 LEU A O 1
ATOM 1399 N N . SER A 1 168 ? 6.894 -4.374 -33.006 1.00 45.53 168 SER A N 1
ATOM 1400 C CA . SER A 1 168 ? 7.046 -5.533 -33.896 1.00 45.53 168 SER A CA 1
ATOM 1401 C C . SER A 1 168 ? 8.466 -6.111 -33.968 1.00 45.53 168 SER A C 1
ATOM 1403 O O . SER A 1 168 ? 8.65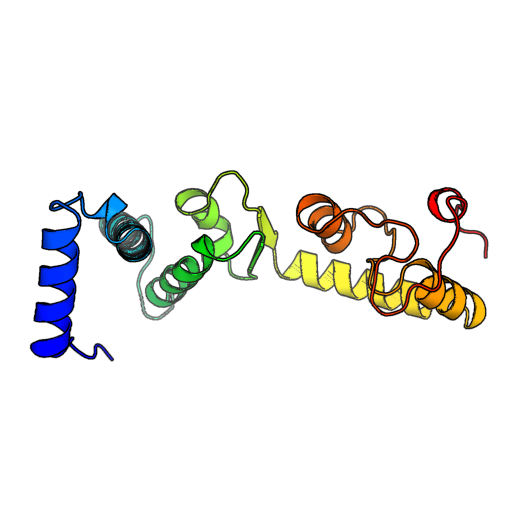0 -7.218 -34.480 1.00 45.53 168 SER A O 1
ATOM 1405 N N . GLN A 1 169 ? 9.484 -5.422 -33.439 1.00 44.59 169 GLN A N 1
ATOM 1406 C CA . GLN A 1 169 ? 10.873 -5.867 -33.573 1.00 44.59 169 GLN A CA 1
ATOM 1407 C C . GLN A 1 169 ? 11.244 -6.882 -32.484 1.00 44.59 169 GLN A C 1
ATOM 1409 O O . GLN A 1 169 ? 11.675 -6.544 -31.383 1.00 44.59 169 GLN A O 1
ATOM 1414 N N . LYS A 1 170 ? 11.087 -8.167 -32.832 1.00 37.94 170 LYS A N 1
ATOM 1415 C CA . LYS A 1 170 ? 11.782 -9.277 -32.172 1.00 37.94 170 LYS A CA 1
ATOM 1416 C C . LYS A 1 170 ? 13.290 -9.012 -32.186 1.00 37.94 170 LYS A C 1
ATOM 1418 O O . LYS A 1 170 ? 13.864 -8.667 -33.213 1.00 37.94 170 LYS A O 1
ATOM 1423 N N . SER A 1 171 ? 13.883 -9.224 -31.019 1.00 42.34 171 SER A N 1
ATOM 1424 C CA . SER A 1 171 ? 15.312 -9.248 -30.719 1.00 42.34 171 SER A CA 1
ATOM 1425 C C . SER A 1 171 ? 16.161 -9.874 -31.828 1.00 42.34 171 SER A C 1
ATOM 1427 O O . SER A 1 171 ? 15.942 -11.029 -32.196 1.00 42.34 171 SER A O 1
ATOM 1429 N N . GLY A 1 172 ? 17.156 -9.118 -32.290 1.00 36.56 172 GLY A N 1
ATOM 1430 C CA . GLY A 1 172 ? 18.169 -9.550 -33.245 1.00 36.56 172 GLY A CA 1
ATOM 1431 C C . GLY A 1 172 ? 19.470 -8.773 -33.063 1.00 36.56 172 GLY A C 1
ATOM 1432 O O . GLY A 1 172 ? 19.725 -7.835 -33.811 1.00 36.56 172 GLY A O 1
ATOM 1433 N N . CYS A 1 173 ? 20.249 -9.164 -32.052 1.00 35.75 173 CYS A N 1
ATOM 1434 C CA . CYS A 1 173 ? 21.715 -9.185 -32.022 1.00 35.75 173 CYS A CA 1
ATOM 1435 C C . CYS A 1 173 ? 22.137 -10.132 -30.890 1.00 35.75 173 CYS A C 1
ATOM 1437 O O . CYS A 1 173 ? 21.582 -9.970 -29.775 1.00 35.75 173 CYS A O 1
#

pLDDT: mean 85.96, std 14.79, range [35.75, 97.56]

Foldseek 3Di:
DDDDDDPVRVVVLVVVCVVVVNDDCCVSPVLVVLLVVLVVVVVVCVVVVNQDDDPVHPVVVVSVVLSCQVVDQEAEDCDPSCVVCVVVRHDPSHYYDHNVLLVVLVVVQVVVLVVDDPVVNLVCCQFVNPQGDPDPPRPSNVVCCSPPDPDDAVPYPRHPGDDPCPVPDDDDD

Radius of gyration: 23.1 Å; chains: 1; bounding box: 51×41×58 Å

Secondary structure (DSSP, 8-state):
---PPPHHHHHHHHHHHHHTT---HHHHTHHHHHHHHHHHHHHHHHHTTSS--BTTB-HHHHHHHGGGGGG-SEEEE--HHHHHHGGGT--TT-EEEEHHHHHHHHHHHHHHHHHS-HHHHHHHHHHTTTPPP--TT-HHHHHHHHHSPPP-TT-STT-----TTGGG-----

Sequence (173 aa):
MYIPLSAGETATLKAKWEAEGRPDFKQFAQYANYCGRVFALYFLGVTAGLVLTGKKHKTLIDIVYFHYLPFVQIFCSGDKFHRDHFHYFAREDQRFIWGPNLKEDLKQIVAYRKSLCREDRLKYDKELGSYPHFLLNSVTREMWERYCRPWTPVSGNRAIGKSDEFLSQKSGC